Protein AF-A0A946YIM8-F1 (afdb_monomer_lite)

Radius of gyration: 16.66 Å; chains: 1; bounding box: 39×26×40 Å

pLDDT: mean 85.59, std 7.37, range [47.34, 92.69]

Secondary structure (DSSP, 8-state):
---TT----SSHHHHHHHHHHTTHHHHHHHHHTPPTT--HHHHHHHHHHHHT-----S-GGGGGGS-S-----

Structure (mmCIF, N/CA/C/O backbone):
data_AF-A0A946YIM8-F1
#
_entry.id   AF-A0A946YIM8-F1
#
loop_
_atom_site.group_PDB
_atom_site.id
_atom_site.type_symbol
_atom_site.label_atom_id
_atom_site.label_alt_id
_atom_site.label_comp_id
_atom_site.label_asym_id
_atom_site.label_entity_id
_atom_site.label_seq_id
_atom_site.pdbx_PDB_ins_code
_atom_site.Cartn_x
_atom_site.Cartn_y
_atom_site.Cartn_z
_atom_site.occupancy
_atom_site.B_iso_or_equiv
_atom_site.auth_seq_id
_atom_site.auth_comp_id
_atom_site.auth_asym_id
_atom_site.auth_atom_id
_atom_site.pdbx_PDB_model_num
ATOM 1 N N . MET A 1 1 ? 3.031 -3.546 15.049 1.00 56.94 1 MET A N 1
ATOM 2 C CA . MET A 1 1 ? 3.576 -2.634 14.019 1.00 56.94 1 MET A CA 1
ATOM 3 C C . MET A 1 1 ? 2.497 -1.615 13.730 1.00 56.94 1 MET A C 1
ATOM 5 O O . MET A 1 1 ? 1.347 -2.022 13.657 1.00 56.94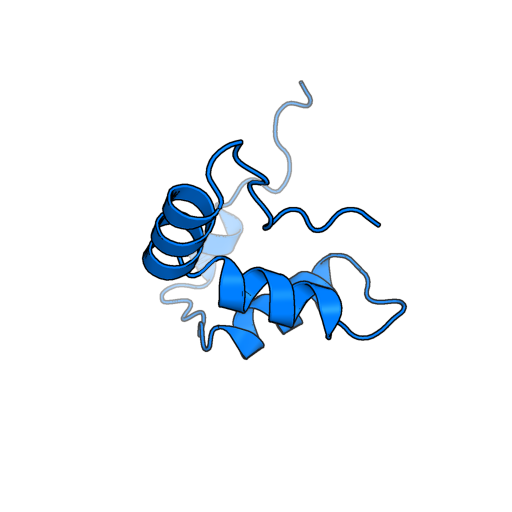 1 MET A O 1
ATOM 9 N N . THR A 1 2 ? 2.842 -0.334 13.648 1.00 77.06 2 THR A N 1
ATOM 10 C CA . THR A 1 2 ? 1.887 0.718 13.274 1.00 77.06 2 THR A CA 1
ATOM 11 C C . THR A 1 2 ? 1.634 0.630 11.775 1.00 77.06 2 THR A C 1
ATOM 13 O O . THR A 1 2 ? 2.594 0.546 11.009 1.00 77.06 2 THR A O 1
ATOM 16 N N . ASP A 1 3 ? 0.369 0.598 11.374 1.00 80.06 3 ASP A N 1
ATOM 17 C CA . ASP A 1 3 ? -0.025 0.635 9.971 1.00 80.06 3 ASP A CA 1
ATOM 18 C C . ASP A 1 3 ? 0.318 2.015 9.376 1.00 80.06 3 ASP A C 1
ATOM 20 O O . ASP A 1 3 ? -0.168 3.027 9.885 1.00 80.06 3 ASP A O 1
ATOM 24 N N . PRO A 1 4 ? 1.171 2.096 8.338 1.00 83.75 4 PRO A N 1
ATOM 25 C CA . PRO A 1 4 ? 1.559 3.370 7.740 1.00 83.75 4 PRO A CA 1
ATOM 26 C C . PRO A 1 4 ? 0.418 4.065 6.981 1.00 83.75 4 PRO A C 1
ATOM 28 O O . PRO A 1 4 ? 0.563 5.234 6.625 1.00 83.75 4 PRO A O 1
ATOM 31 N N . PHE A 1 5 ? -0.686 3.366 6.709 1.00 86.25 5 PHE A N 1
ATOM 32 C CA . PHE A 1 5 ? -1.830 3.894 5.966 1.00 86.25 5 PHE A CA 1
ATOM 33 C C . PHE A 1 5 ? -2.953 4.411 6.874 1.00 86.25 5 PHE A C 1
ATOM 35 O O . PHE A 1 5 ? -3.895 5.034 6.383 1.00 86.25 5 PHE A O 1
ATOM 42 N N . ASP A 1 6 ? -2.833 4.237 8.192 1.00 84.44 6 ASP A N 1
ATOM 43 C CA . ASP A 1 6 ? -3.757 4.832 9.151 1.00 84.44 6 ASP A CA 1
ATOM 44 C C . ASP A 1 6 ? -3.316 6.254 9.532 1.00 84.44 6 ASP A C 1
ATOM 46 O O . ASP A 1 6 ? -2.367 6.468 10.290 1.00 84.44 6 ASP A O 1
ATOM 50 N N . LEU A 1 7 ? -4.035 7.253 9.012 1.00 82.88 7 LEU A N 1
ATOM 51 C CA . LEU A 1 7 ? -3.777 8.668 9.291 1.00 82.88 7 LEU A CA 1
ATOM 52 C C . LEU A 1 7 ? -4.127 9.095 10.725 1.00 82.88 7 LEU A C 1
ATOM 54 O O . LEU A 1 7 ? -3.741 10.197 11.118 1.00 82.88 7 LEU A O 1
ATOM 58 N N . ASN A 1 8 ? -4.872 8.274 11.476 1.00 80.12 8 ASN A N 1
ATOM 59 C CA . ASN A 1 8 ? -5.258 8.484 12.875 1.00 80.12 8 ASN A CA 1
ATOM 60 C C . ASN A 1 8 ? -5.530 9.961 13.245 1.00 80.12 8 ASN A C 1
ATOM 62 O O . ASN A 1 8 ? -4.923 10.536 14.156 1.00 80.12 8 ASN A O 1
ATOM 66 N N . LEU A 1 9 ? -6.422 10.619 12.493 1.00 85.75 9 LEU A N 1
ATOM 67 C CA . LEU A 1 9 ? -6.785 12.012 12.754 1.00 85.75 9 LEU A CA 1
ATOM 68 C C . LEU A 1 9 ? -7.719 12.102 13.965 1.00 85.75 9 LEU A C 1
ATOM 70 O O . LEU A 1 9 ? -8.491 11.192 14.259 1.00 85.75 9 LEU A O 1
ATOM 74 N N . LYS A 1 10 ? -7.729 13.269 14.621 1.00 85.75 10 LYS A N 1
ATOM 75 C CA . LYS A 1 10 ? -8.566 13.530 15.808 1.00 85.75 10 LYS A CA 1
ATOM 76 C C . LYS A 1 10 ? -10.070 13.329 15.579 1.00 85.75 10 LYS A C 1
ATOM 78 O O . LYS A 1 10 ? -10.798 13.103 16.538 1.00 85.75 10 LYS A O 1
ATOM 83 N N . SER A 1 11 ? -10.543 13.472 14.340 1.00 90.06 11 SER A N 1
ATOM 84 C CA . SER A 1 11 ? -11.954 13.304 13.984 1.00 90.06 11 SER A CA 1
ATOM 85 C C . SER A 1 11 ? -12.152 11.990 13.225 1.00 90.06 11 SER A C 1
ATOM 87 O O . SER A 1 11 ? -11.694 11.897 12.084 1.00 90.06 11 SER A O 1
ATOM 89 N N . PRO A 1 12 ? -12.889 11.012 13.787 1.00 86.75 12 PRO A N 1
ATOM 90 C CA . PRO A 1 12 ? -13.120 9.716 13.145 1.00 86.75 12 PRO A CA 1
ATOM 91 C C . PRO A 1 12 ? -13.779 9.826 11.764 1.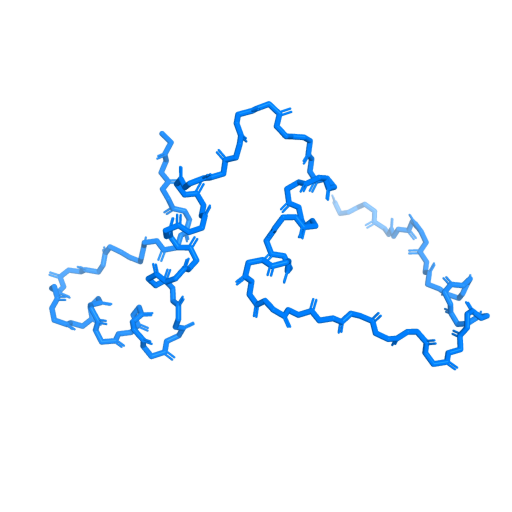00 86.75 12 PRO A C 1
ATOM 93 O O . PRO A 1 12 ? -13.458 9.069 10.850 1.00 86.75 12 PRO A O 1
ATOM 96 N N . LEU A 1 13 ? -14.676 10.803 11.592 1.00 89.25 13 LEU A N 1
ATOM 97 C CA . LEU A 1 13 ? -15.370 11.034 10.326 1.00 89.25 13 LEU A CA 1
ATOM 98 C C . LEU A 1 13 ? -14.411 11.533 9.238 1.00 89.25 13 LEU A C 1
ATOM 100 O O . LEU A 1 13 ? -14.469 11.061 8.105 1.00 89.25 13 LEU A O 1
ATOM 104 N N . LEU A 1 14 ? -13.520 12.469 9.586 1.00 88.44 14 LEU A N 1
ATOM 105 C CA . LEU A 1 14 ? -12.526 12.988 8.644 1.00 88.44 14 LEU A CA 1
ATOM 106 C C . LEU A 1 14 ? -11.521 11.903 8.264 1.00 88.44 14 LEU A C 1
ATOM 108 O O . LEU A 1 14 ? -11.223 11.757 7.082 1.00 88.44 14 LEU A O 1
ATOM 112 N N . THR A 1 15 ? -11.063 11.114 9.239 1.00 87.50 15 THR A N 1
ATOM 113 C CA . THR A 1 15 ? -10.184 9.964 8.994 1.00 87.50 15 THR A CA 1
ATOM 114 C C . THR A 1 15 ? -10.821 9.003 7.997 1.00 87.50 15 THR A C 1
ATOM 116 O O . THR A 1 15 ? -10.216 8.701 6.975 1.00 87.50 15 THR A O 1
ATOM 119 N N . SER A 1 16 ? -12.071 8.591 8.230 1.00 86.12 16 SER A N 1
ATOM 120 C CA . SER A 1 16 ? -12.764 7.654 7.339 1.00 86.12 16 SER A CA 1
ATOM 121 C C . SER A 1 16 ? -12.960 8.213 5.927 1.00 86.12 16 SER A C 1
ATOM 123 O O . SER A 1 16 ? -12.733 7.501 4.950 1.00 86.12 16 SER A O 1
ATOM 125 N N . LEU A 1 17 ? -13.344 9.487 5.790 1.00 89.56 17 LEU A N 1
ATOM 126 C CA . LEU A 1 17 ? -13.531 10.108 4.476 1.00 89.56 17 LEU A CA 1
ATOM 127 C C . LEU A 1 17 ? -12.220 10.206 3.694 1.00 89.56 17 LEU A C 1
ATOM 129 O O . LEU A 1 17 ? -12.194 9.870 2.510 1.00 89.56 17 LEU A O 1
ATOM 133 N N . ILE A 1 18 ? -11.142 10.647 4.342 1.00 88.56 18 ILE A N 1
ATOM 134 C CA . ILE A 1 18 ? -9.836 10.804 3.697 1.00 88.56 18 ILE A CA 1
ATOM 135 C C . ILE A 1 18 ? -9.262 9.434 3.342 1.00 88.56 18 ILE A C 1
ATOM 137 O O . ILE A 1 18 ? -8.886 9.229 2.188 1.00 88.56 18 ILE A O 1
ATOM 141 N N . ASN A 1 19 ? -9.271 8.484 4.282 1.00 88.25 19 ASN A N 1
ATOM 142 C CA . ASN A 1 19 ? -8.772 7.134 4.034 1.00 88.25 19 ASN A CA 1
ATOM 143 C C . ASN A 1 19 ? -9.525 6.471 2.878 1.00 88.25 19 ASN A C 1
ATOM 145 O O . ASN A 1 19 ? -8.899 5.909 1.982 1.00 88.25 19 ASN A O 1
ATOM 149 N N . ARG A 1 20 ? -10.853 6.610 2.824 1.00 87.38 20 ARG A N 1
ATOM 150 C CA . ARG A 1 20 ? -11.655 6.054 1.732 1.00 87.38 20 ARG A CA 1
ATOM 151 C C . ARG A 1 20 ? -11.406 6.751 0.396 1.00 87.38 20 ARG A C 1
ATOM 153 O O . ARG A 1 20 ? -11.315 6.076 -0.624 1.00 87.38 20 ARG A O 1
ATOM 160 N N . THR A 1 21 ? -11.289 8.080 0.390 1.00 89.69 21 THR A N 1
ATOM 161 C CA . THR A 1 21 ? -11.064 8.873 -0.837 1.00 89.69 21 THR A CA 1
ATOM 162 C C . THR A 1 21 ? -9.697 8.586 -1.450 1.00 89.69 21 THR A C 1
ATOM 164 O O . THR A 1 21 ? -9.570 8.490 -2.666 1.00 89.69 21 THR A O 1
ATOM 167 N N . LEU A 1 22 ? -8.680 8.422 -0.607 1.00 88.12 22 LEU A N 1
ATOM 168 C CA . LEU A 1 22 ? -7.312 8.118 -1.022 1.00 88.12 22 LEU A CA 1
ATOM 169 C C . LEU A 1 22 ? -7.060 6.611 -1.207 1.00 88.12 22 LEU A C 1
ATOM 171 O O . LEU A 1 22 ? -5.964 6.221 -1.598 1.00 88.12 22 LEU A O 1
ATOM 175 N N 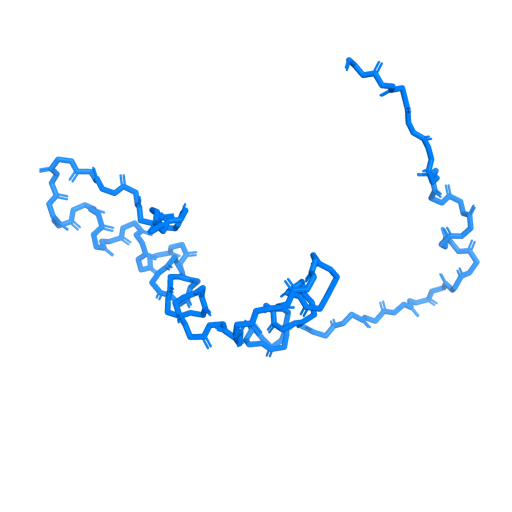. GLY A 1 23 ? -8.045 5.756 -0.912 1.00 87.88 23 GLY A N 1
ATOM 176 C CA . GLY A 1 23 ? -7.898 4.300 -0.972 1.00 87.88 23 GLY A CA 1
ATOM 177 C C . GLY A 1 23 ? -6.994 3.704 0.116 1.00 87.88 23 GLY A C 1
ATOM 178 O O . GLY A 1 23 ? -6.593 2.546 0.001 1.00 87.88 23 GLY A O 1
ATOM 179 N N . LEU A 1 24 ? -6.686 4.453 1.179 1.00 89.44 24 LEU A N 1
ATOM 180 C CA . LEU A 1 24 ? -5.833 4.005 2.284 1.00 89.44 24 LEU A CA 1
ATOM 181 C C . LEU A 1 24 ? -6.427 2.808 3.022 1.00 89.44 24 LEU A C 1
ATOM 183 O O . LEU A 1 24 ? -5.678 1.926 3.408 1.00 89.44 24 LEU A O 1
ATOM 187 N N . ASP A 1 25 ? -7.756 2.692 3.107 1.00 88.00 25 ASP A N 1
ATOM 188 C CA . ASP A 1 25 ? -8.404 1.517 3.711 1.00 88.00 25 ASP A CA 1
ATOM 189 C C . ASP A 1 25 ? -8.029 0.205 2.994 1.00 88.00 25 ASP A C 1
ATOM 191 O O . ASP A 1 25 ? -7.929 -0.856 3.613 1.00 88.00 25 ASP A O 1
ATOM 195 N N . VAL A 1 26 ? -7.846 0.258 1.670 1.00 87.44 26 VAL A N 1
ATOM 196 C CA . VAL A 1 26 ? -7.418 -0.899 0.869 1.00 87.44 26 VAL A CA 1
ATOM 197 C C . VAL A 1 26 ? -5.939 -1.184 1.117 1.00 87.44 26 VAL A C 1
ATOM 199 O O . VAL A 1 26 ? -5.560 -2.345 1.262 1.00 87.44 26 VAL A O 1
ATOM 202 N N . MET A 1 27 ? -5.121 -0.135 1.228 1.00 88.56 27 MET A N 1
ATOM 203 C CA . MET A 1 27 ? -3.688 -0.255 1.508 1.00 88.56 27 MET A CA 1
ATOM 204 C C . MET A 1 27 ? -3.419 -0.799 2.913 1.00 88.56 27 MET A C 1
ATOM 206 O O . MET A 1 27 ? -2.605 -1.706 3.045 1.00 88.56 27 MET A O 1
ATOM 210 N N . SER A 1 28 ? -4.155 -0.340 3.928 1.00 90.19 28 SER A N 1
ATOM 211 C CA . SER A 1 28 ? -4.158 -0.888 5.291 1.00 90.19 28 SER A CA 1
ATOM 212 C C . SER A 1 28 ? -4.458 -2.381 5.291 1.00 90.19 28 SER A C 1
ATOM 214 O O . SER A 1 28 ? -3.676 -3.186 5.788 1.00 90.19 28 SER A O 1
ATOM 216 N N . LYS A 1 29 ? -5.564 -2.786 4.649 1.00 88.81 29 LYS A N 1
ATOM 217 C CA . LYS A 1 29 ? -5.953 -4.203 4.563 1.00 88.81 29 LYS A CA 1
ATOM 218 C C . LYS A 1 29 ? -4.903 -5.048 3.850 1.00 88.81 29 LYS A C 1
ATOM 220 O O . LYS A 1 29 ? -4.613 -6.155 4.292 1.00 88.81 29 LYS A O 1
ATOM 225 N N . MET A 1 30 ? -4.334 -4.536 2.760 1.00 91.12 30 MET A N 1
ATOM 226 C CA . MET A 1 30 ? -3.238 -5.186 2.041 1.00 91.12 30 MET A CA 1
ATOM 227 C C . MET A 1 30 ? -2.008 -5.339 2.939 1.00 91.12 30 MET A C 1
ATOM 229 O O . MET A 1 30 ? -1.426 -6.424 2.993 1.00 91.12 30 MET A O 1
ATOM 233 N N . TYR A 1 31 ? -1.643 -4.276 3.660 1.00 90.31 31 TYR A N 1
ATOM 234 C CA . TYR A 1 31 ? -0.503 -4.246 4.566 1.00 90.31 31 TYR A CA 1
ATOM 235 C C . TYR A 1 31 ? -0.663 -5.263 5.693 1.00 90.31 31 TYR A C 1
ATOM 237 O O . TYR A 1 31 ? 0.279 -6.006 5.964 1.00 90.31 31 TYR A O 1
ATOM 245 N N . 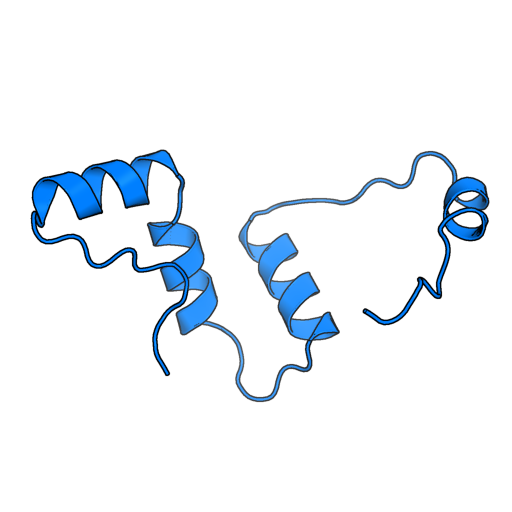ASP A 1 32 ? -1.842 -5.348 6.304 1.00 90.69 32 ASP A N 1
ATOM 246 C CA . ASP A 1 32 ? -2.141 -6.297 7.379 1.00 90.69 32 ASP A CA 1
ATOM 247 C C . ASP A 1 32 ? -2.221 -7.746 6.888 1.00 90.69 32 ASP A C 1
ATOM 249 O O . ASP A 1 32 ? -1.754 -8.656 7.571 1.00 90.69 32 ASP A O 1
ATOM 253 N N . ALA A 1 33 ? -2.755 -7.971 5.685 1.00 91.19 33 ALA A N 1
ATOM 254 C CA . ALA A 1 33 ? -2.853 -9.297 5.075 1.00 91.19 33 ALA A CA 1
ATOM 255 C C . ALA A 1 33 ? -1.532 -9.797 4.463 1.00 91.19 33 ALA A C 1
ATOM 257 O O . ALA A 1 33 ? -1.492 -10.903 3.914 1.00 91.19 33 ALA A O 1
ATOM 258 N N . ARG A 1 34 ? -0.453 -9.002 4.523 1.00 91.06 34 ARG A N 1
ATOM 259 C CA . ARG A 1 34 ? 0.815 -9.354 3.881 1.00 91.06 34 ARG A CA 1
ATOM 260 C C . ARG A 1 34 ? 1.359 -10.687 4.418 1.00 91.06 34 ARG A C 1
ATOM 262 O O . ARG A 1 34 ? 1.386 -10.894 5.636 1.00 91.06 34 ARG A O 1
ATOM 269 N N . PRO A 1 35 ? 1.871 -11.570 3.544 1.00 92.19 35 PRO A N 1
ATOM 270 C CA . PRO A 1 35 ? 2.587 -12.758 3.981 1.00 92.19 35 PRO A CA 1
ATOM 271 C C . PRO A 1 35 ? 3.754 -12.411 4.927 1.00 92.19 35 PRO A C 1
ATOM 273 O O . PRO A 1 35 ? 4.471 -11.428 4.700 1.00 92.19 35 PRO A O 1
ATOM 276 N N . PRO A 1 36 ? 3.976 -13.195 5.995 1.00 91.19 36 PRO A N 1
ATOM 277 C CA . PRO A 1 36 ? 5.102 -12.972 6.891 1.00 91.19 36 PRO A CA 1
ATOM 278 C C . PRO A 1 36 ? 6.427 -13.313 6.196 1.00 91.19 36 PRO A C 1
ATOM 280 O O . PRO A 1 36 ? 6.501 -14.239 5.392 1.00 91.19 36 PRO A O 1
ATOM 283 N N . GLY A 1 37 ? 7.494 -12.586 6.538 1.00 91.44 37 GLY A N 1
ATOM 284 C CA . GLY A 1 37 ? 8.848 -12.877 6.048 1.00 91.44 37 GLY A CA 1
ATOM 285 C C . GLY A 1 37 ? 9.155 -12.405 4.623 1.00 91.44 37 GLY A C 1
ATOM 286 O O . GLY A 1 37 ? 10.183 -12.797 4.078 1.00 91.44 37 GLY A O 1
ATOM 287 N N . LEU A 1 38 ? 8.305 -11.568 4.018 1.00 91.38 38 LEU A N 1
ATOM 288 C CA . LEU A 1 38 ? 8.606 -10.952 2.725 1.00 91.38 38 LEU A CA 1
ATOM 289 C C . LEU A 1 38 ? 9.784 -9.979 2.832 1.00 91.38 38 LEU A C 1
ATOM 291 O O . LEU A 1 38 ? 9.817 -9.121 3.717 1.00 91.38 38 LEU A O 1
ATOM 295 N N . ASP A 1 39 ? 10.718 -10.081 1.887 1.00 92.50 39 ASP A N 1
ATOM 296 C CA . ASP A 1 39 ? 11.691 -9.020 1.646 1.00 92.50 39 ASP A CA 1
ATOM 297 C C . ASP A 1 39 ? 11.026 -7.810 0.961 1.00 92.50 39 ASP A C 1
ATOM 299 O O . ASP A 1 39 ? 9.876 -7.861 0.515 1.00 92.50 39 ASP A O 1
ATOM 303 N N . THR A 1 40 ? 11.755 -6.698 0.862 1.00 87.88 40 THR A N 1
ATOM 304 C CA . THR A 1 40 ? 11.238 -5.447 0.290 1.00 87.88 40 THR A CA 1
ATOM 305 C C . THR A 1 40 ? 10.717 -5.613 -1.139 1.00 87.88 40 THR A C 1
ATOM 307 O O . THR A 1 40 ? 9.717 -4.997 -1.509 1.00 87.88 40 THR A O 1
ATOM 310 N N . LYS A 1 41 ? 11.379 -6.435 -1.960 1.00 89.75 41 LYS A N 1
ATOM 311 C CA . LYS A 1 41 ? 11.013 -6.614 -3.369 1.00 89.75 41 LYS A CA 1
ATOM 312 C C . LYS A 1 41 ? 9.753 -7.467 -3.492 1.00 89.75 41 LYS A C 1
ATOM 314 O O . LYS A 1 41 ? 8.859 -7.123 -4.260 1.00 89.75 41 LYS A O 1
ATOM 319 N N . ALA A 1 42 ? 9.678 -8.549 -2.726 1.00 92.69 42 ALA A N 1
ATOM 320 C CA . ALA A 1 42 ? 8.527 -9.437 -2.685 1.00 92.69 42 ALA A CA 1
ATOM 321 C C . ALA A 1 42 ? 7.295 -8.723 -2.11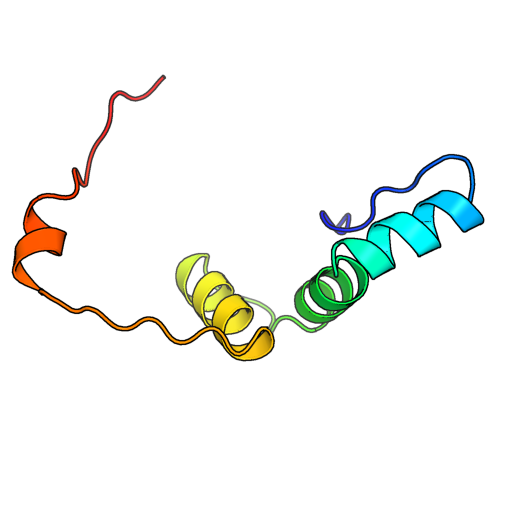2 1.00 92.69 42 ALA A C 1
ATOM 323 O O . ALA A 1 42 ? 6.196 -8.884 -2.638 1.00 92.69 42 ALA A O 1
ATOM 324 N N . PHE A 1 43 ? 7.482 -7.866 -1.102 1.00 91.88 43 PHE A N 1
ATOM 325 C CA . PHE A 1 43 ? 6.419 -7.003 -0.592 1.00 91.88 43 PHE A CA 1
ATOM 326 C C . PHE A 1 43 ? 5.918 -6.009 -1.647 1.00 91.88 43 PHE A C 1
ATOM 328 O O . PHE A 1 43 ? 4.709 -5.863 -1.814 1.00 91.88 43 PHE A O 1
ATOM 335 N N . LEU A 1 44 ? 6.822 -5.354 -2.386 1.00 89.81 44 LEU A N 1
ATOM 336 C CA . LEU A 1 44 ? 6.435 -4.428 -3.453 1.00 89.81 44 LEU A CA 1
ATOM 337 C C . LEU A 1 44 ? 5.624 -5.133 -4.545 1.00 89.81 44 LEU A C 1
ATOM 339 O O . LEU A 1 44 ? 4.598 -4.609 -4.966 1.00 89.81 44 LEU A O 1
ATOM 343 N N . GLN A 1 45 ? 6.059 -6.318 -4.982 1.00 91.31 45 GLN A N 1
ATOM 344 C CA . GLN A 1 45 ? 5.317 -7.090 -5.978 1.00 91.31 45 GLN A CA 1
ATOM 345 C C . GLN A 1 45 ? 3.920 -7.462 -5.464 1.00 91.31 45 GLN A C 1
ATOM 347 O O . GLN A 1 45 ? 2.938 -7.186 -6.143 1.00 91.31 45 GLN A O 1
ATOM 352 N N . TYR A 1 46 ? 3.827 -7.987 -4.237 1.00 92.38 46 TYR A N 1
ATOM 353 C CA . TYR A 1 46 ? 2.547 -8.286 -3.588 1.00 92.38 46 TYR A CA 1
ATOM 354 C C . TYR A 1 46 ? 1.619 -7.063 -3.552 1.00 92.38 46 TYR A C 1
ATOM 356 O O . TYR A 1 46 ? 0.448 -7.166 -3.909 1.00 92.38 46 TYR A O 1
ATOM 364 N N . ALA A 1 47 ? 2.137 -5.893 -3.172 1.00 89.81 47 ALA A N 1
ATOM 365 C CA . ALA A 1 47 ? 1.351 -4.666 -3.141 1.00 89.81 47 ALA A CA 1
ATOM 366 C C . ALA A 1 47 ? 0.828 -4.279 -4.536 1.00 89.81 47 ALA A C 1
ATOM 368 O O . ALA A 1 47 ? -0.343 -3.931 -4.669 1.00 89.81 47 ALA A O 1
ATOM 369 N N . LEU A 1 48 ? 1.661 -4.368 -5.580 1.00 89.94 48 LEU A N 1
ATOM 370 C CA . LEU A 1 48 ? 1.246 -4.075 -6.958 1.00 89.94 48 LEU A CA 1
ATOM 371 C C . LEU A 1 48 ? 0.167 -5.048 -7.449 1.00 89.94 48 LEU A C 1
ATOM 373 O O . LEU A 1 48 ? -0.818 -4.607 -8.045 1.00 89.94 48 LEU A O 1
ATOM 377 N N . ASP A 1 49 ? 0.314 -6.336 -7.136 1.00 89.50 49 ASP A N 1
ATOM 378 C CA . ASP A 1 49 ? -0.645 -7.378 -7.510 1.00 89.50 49 ASP A CA 1
ATOM 379 C C . ASP A 1 49 ? -2.009 -7.148 -6.839 1.00 89.50 49 ASP A C 1
ATOM 381 O O . ASP A 1 49 ? -3.046 -7.210 -7.500 1.00 89.50 49 ASP A O 1
ATOM 385 N N . VAL A 1 50 ? -2.026 -6.814 -5.541 1.00 88.31 50 VAL A N 1
ATOM 386 C CA . VAL A 1 50 ? -3.266 -6.543 -4.787 1.00 88.31 50 VAL A CA 1
ATOM 387 C C . VAL A 1 50 ? -4.007 -5.317 -5.324 1.00 88.31 50 VAL A C 1
ATOM 389 O O . VAL A 1 50 ? -5.237 -5.304 -5.362 1.00 88.31 50 VAL A O 1
ATOM 392 N N . VAL A 1 51 ? -3.276 -4.287 -5.756 1.00 85.50 51 VAL A N 1
ATOM 393 C CA . VAL A 1 51 ? -3.864 -3.058 -6.318 1.00 85.50 51 VAL A CA 1
ATOM 394 C C . VAL A 1 51 ? -4.243 -3.242 -7.798 1.00 85.50 51 VAL A C 1
ATOM 396 O O . VAL A 1 51 ? -4.883 -2.375 -8.388 1.00 85.50 51 VAL A O 1
ATOM 399 N N . GLY A 1 52 ? -3.895 -4.381 -8.408 1.00 86.06 52 GLY A N 1
ATOM 400 C CA . GLY A 1 52 ? -4.164 -4.668 -9.817 1.00 86.06 52 GLY A CA 1
ATOM 401 C C . GLY A 1 52 ? -3.317 -3.828 -10.776 1.00 86.06 52 GLY A C 1
ATOM 402 O O . GLY A 1 52 ? -3.706 -3.607 -11.923 1.00 86.06 52 GLY A O 1
ATOM 403 N N . VAL A 1 53 ? -2.167 -3.329 -10.317 1.00 84.56 53 VAL A N 1
ATOM 404 C CA . VAL A 1 53 ? -1.262 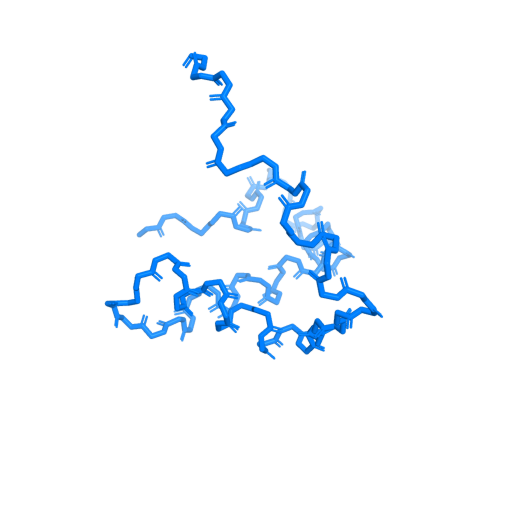-2.520 -11.136 1.00 84.56 53 VAL A CA 1
ATOM 405 C C . VAL A 1 53 ? -0.388 -3.447 -11.966 1.00 84.56 53 VAL A C 1
ATOM 407 O O . VAL A 1 53 ? 0.449 -4.172 -11.439 1.00 84.56 53 VAL A O 1
ATOM 410 N N . THR A 1 54 ? -0.541 -3.382 -13.287 1.00 80.81 54 THR A N 1
ATOM 411 C CA . THR A 1 54 ? 0.357 -4.068 -14.223 1.00 80.81 54 THR A CA 1
ATOM 412 C C . THR A 1 54 ? 1.373 -3.079 -14.780 1.00 80.81 54 THR A C 1
ATOM 414 O O . THR A 1 54 ? 1.018 -1.980 -15.206 1.00 80.81 54 THR A O 1
ATOM 417 N N . LEU A 1 55 ? 2.645 -3.472 -14.796 1.00 78.75 55 LEU A N 1
ATOM 418 C CA . LEU A 1 55 ? 3.735 -2.657 -15.324 1.00 78.75 55 LEU A CA 1
ATOM 419 C C . LEU A 1 55 ? 4.037 -3.088 -16.762 1.00 78.75 55 LEU A C 1
ATOM 421 O O . LEU A 1 55 ? 4.505 -4.199 -16.998 1.00 78.75 55 LEU A O 1
ATOM 425 N N . GLN A 1 56 ? 3.774 -2.207 -17.727 1.00 83.38 56 GLN A N 1
ATOM 426 C CA . GLN A 1 56 ? 4.145 -2.425 -19.123 1.00 83.38 56 GLN A CA 1
ATOM 427 C C . GLN A 1 56 ? 5.419 -1.643 -19.441 1.00 83.38 56 GLN A C 1
ATOM 429 O O . GLN A 1 56 ? 5.442 -0.412 -19.387 1.00 83.38 56 GLN A O 1
ATOM 434 N N . VAL A 1 57 ? 6.489 -2.356 -19.789 1.00 82.75 57 VAL A N 1
ATOM 435 C CA . VAL A 1 57 ? 7.731 -1.729 -20.248 1.00 82.75 57 VAL A CA 1
ATOM 436 C C . VAL A 1 57 ? 7.652 -1.547 -21.759 1.00 82.75 57 VAL A C 1
ATOM 438 O O . VAL A 1 57 ? 7.786 -2.499 -22.520 1.00 82.75 57 VAL A O 1
ATOM 441 N N . ASN A 1 58 ? 7.426 -0.308 -22.194 1.00 85.38 58 ASN A N 1
ATOM 442 C CA . ASN A 1 58 ? 7.294 0.015 -23.619 1.00 85.38 58 ASN A CA 1
ATOM 443 C C . ASN A 1 58 ? 8.637 -0.004 -24.367 1.00 85.38 58 ASN A C 1
ATOM 445 O O . ASN A 1 58 ? 8.665 -0.213 -25.575 1.00 85.38 58 ASN A O 1
ATOM 449 N N . ASN A 1 59 ? 9.750 0.235 -23.666 1.00 85.50 59 ASN A N 1
ATOM 450 C CA . ASN A 1 59 ? 11.097 0.157 -24.224 1.00 85.50 59 ASN A CA 1
ATOM 451 C C . ASN A 1 59 ? 12.086 -0.262 -23.129 1.00 85.50 59 ASN A C 1
ATOM 453 O O . ASN A 1 59 ? 12.334 0.500 -22.191 1.00 85.50 59 ASN A O 1
ATOM 457 N N . GLN A 1 60 ? 12.636 -1.468 -23.263 1.00 85.88 60 GLN A N 1
ATOM 458 C CA . GLN A 1 60 ? 13.545 -2.066 -22.288 1.00 85.88 60 GLN A CA 1
ATOM 459 C C . GLN A 1 60 ? 14.855 -1.274 -22.149 1.00 85.88 60 GLN A C 1
ATOM 461 O O . GLN A 1 60 ? 15.346 -1.117 -21.034 1.00 85.88 60 GLN A O 1
ATOM 466 N N . ASP A 1 61 ? 15.362 -0.687 -23.238 1.00 87.69 61 ASP A N 1
ATOM 467 C CA . ASP A 1 61 ? 16.639 0.046 -23.266 1.00 87.69 61 ASP A CA 1
ATOM 468 C C . ASP A 1 61 ? 16.607 1.315 -22.399 1.00 87.69 61 ASP A C 1
ATOM 470 O O . ASP A 1 61 ? 17.638 1.850 -21.989 1.00 87.69 61 ASP A O 1
ATOM 474 N N . ASN A 1 62 ? 15.411 1.831 -22.096 1.00 83.62 62 ASN A N 1
ATOM 475 C CA . ASN A 1 62 ? 15.267 2.966 -21.189 1.00 83.62 62 ASN A CA 1
ATOM 476 C C . ASN A 1 62 ? 15.560 2.591 -19.732 1.00 83.62 62 ASN A C 1
ATOM 478 O O . ASN A 1 62 ? 15.931 3.474 -18.960 1.00 83.62 62 ASN A O 1
ATOM 482 N N . LEU A 1 63 ? 15.443 1.314 -19.355 1.00 83.69 63 LEU A N 1
ATOM 483 C CA . LEU A 1 63 ? 15.775 0.859 -18.003 1.00 83.69 63 LEU A CA 1
ATOM 484 C C . LEU A 1 63 ? 17.272 0.999 -17.713 1.00 83.69 63 LEU A C 1
ATOM 486 O O . LEU A 1 63 ? 17.645 1.319 -16.586 1.00 83.69 63 LEU A O 1
ATOM 490 N N . ASP A 1 64 ? 18.126 0.837 -18.725 1.00 85.81 64 ASP A N 1
ATOM 491 C CA . ASP A 1 64 ? 19.579 0.981 -18.578 1.00 85.81 64 ASP A CA 1
ATOM 492 C C . ASP A 1 64 ? 20.018 2.434 -18.366 1.00 85.81 64 ASP A C 1
ATOM 494 O O . ASP A 1 64 ? 21.105 2.691 -17.848 1.00 85.81 64 ASP A O 1
ATOM 498 N N . LYS A 1 65 ? 19.151 3.394 -18.706 1.00 85.06 65 LYS A N 1
ATOM 499 C CA . LYS A 1 65 ? 19.375 4.824 -18.463 1.00 85.06 65 LYS A CA 1
ATOM 500 C C . LYS A 1 65 ? 18.972 5.250 -17.051 1.00 85.06 65 LYS A C 1
ATOM 502 O O . LYS A 1 65 ? 19.321 6.357 -16.644 1.00 85.06 65 LYS A O 1
ATOM 507 N N . ILE A 1 66 ? 18.244 4.411 -16.307 1.00 82.88 66 ILE A N 1
ATOM 508 C CA . ILE A 1 66 ? 17.844 4.718 -14.931 1.00 82.88 66 ILE A CA 1
ATOM 509 C C . ILE A 1 66 ? 19.076 4.564 -14.026 1.00 82.88 66 ILE A C 1
ATOM 511 O O . ILE A 1 66 ? 19.631 3.465 -13.920 1.00 82.88 66 ILE A O 1
ATOM 515 N N . PRO A 1 67 ? 19.527 5.635 -13.350 1.00 83.94 67 PRO A N 1
ATOM 516 C CA . PRO A 1 67 ? 20.696 5.563 -12.489 1.00 83.94 67 PRO A CA 1
ATOM 517 C C . PRO A 1 67 ? 20.440 4.604 -11.321 1.00 83.94 67 PRO A C 1
ATOM 519 O O . PRO A 1 67 ? 19.557 4.814 -10.496 1.00 83.94 67 PRO A O 1
ATOM 522 N N . ARG A 1 68 ? 21.248 3.540 -11.234 1.00 82.56 68 ARG A N 1
ATOM 523 C CA . ARG A 1 68 ? 21.169 2.532 -10.155 1.00 82.56 68 ARG A CA 1
ATOM 524 C C . ARG A 1 68 ? 21.801 2.998 -8.842 1.00 82.56 68 ARG A C 1
ATOM 526 O O . ARG A 1 68 ? 21.704 2.313 -7.829 1.00 82.56 68 ARG A O 1
ATOM 533 N N . LYS A 1 69 ? 22.508 4.125 -8.881 1.00 82.19 69 LYS A N 1
ATOM 534 C CA . LYS A 1 69 ? 23.158 4.768 -7.742 1.00 82.19 69 LYS A CA 1
ATOM 535 C C . LYS A 1 69 ? 22.889 6.263 -7.845 1.00 82.19 69 LYS A C 1
ATOM 537 O O . LYS A 1 69 ? 23.049 6.836 -8.919 1.00 82.19 69 LYS A O 1
ATOM 542 N N . GLY A 1 70 ? 22.475 6.863 -6.739 1.00 76.06 70 GLY A N 1
ATOM 543 C CA . GLY A 1 70 ? 22.319 8.306 -6.594 1.00 76.06 70 GLY A CA 1
ATOM 544 C C . GLY A 1 70 ? 23.258 8.835 -5.512 1.00 76.06 70 GLY A C 1
ATOM 545 O O . GLY A 1 70 ? 23.878 8.032 -4.807 1.00 76.06 70 GLY A O 1
ATOM 546 N N . PRO A 1 71 ? 23.386 10.164 -5.376 1.00 73.56 71 PRO A N 1
ATOM 547 C CA . PRO A 1 71 ? 24.060 10.743 -4.226 1.00 73.56 71 PRO A CA 1
ATOM 548 C C . PRO A 1 71 ? 23.397 10.223 -2.946 1.00 73.56 71 PRO A C 1
ATOM 550 O O . PRO A 1 71 ? 22.177 10.290 -2.797 1.00 73.56 71 PRO A O 1
ATOM 553 N N . LEU A 1 72 ? 24.210 9.654 -2.059 1.00 65.50 72 LEU A N 1
ATOM 554 C CA . LEU A 1 72 ? 23.793 9.351 -0.698 1.00 65.50 72 LEU A CA 1
ATOM 555 C C . LEU A 1 72 ? 23.756 10.696 0.032 1.00 65.50 72 LEU A C 1
ATOM 557 O O . LEU A 1 72 ? 24.797 11.342 0.150 1.00 65.50 72 LEU A O 1
ATOM 561 N N . LEU A 1 73 ? 22.556 11.143 0.405 1.00 47.34 73 LEU A N 1
ATOM 562 C CA . LEU A 1 73 ? 22.378 12.253 1.342 1.00 47.34 73 LEU A CA 1
ATOM 563 C C . LEU A 1 73 ? 22.760 11.801 2.752 1.00 47.34 73 LEU A C 1
ATOM 565 O O . LEU A 1 73 ? 22.410 10.650 3.103 1.00 47.34 73 LEU A O 1
#

Sequence (73 aa):
MTDPFDLNLKSPLLTSLINRTLGLDVMSKMYDARPPGLDTKAFLQYALDVVGVTLQVNNQDNLDKIPRKGPLL

Foldseek 3Di:
DDQPLQPPDPDPVVSVVVSVVVVSVLVSVQVVPDDPPDDPVRSVVSSCVSVVHDDDDPDPVVVVVPDPDDDDD